Protein AF-A0A1B6AT93-F1 (afdb_monomer)

Nearest PDB structures (foldseek):
  3due-assembly1_A  TM=3.785E-01  e=9.660E-01  Phocaeicola vulgatus ATCC 8482
  1jfm-assembly5_E  TM=3.582E-01  e=3.626E+00  Mus musculus
  7eeb-assembly1_F  TM=2.440E-01  e=7.231E+00  Mus musculus

Solvent-accessible surface area (backbone atoms only — not comparable to full-atom values): 5778 Å² total; per-residue (Å²): 108,69,67,47,48,36,34,72,72,45,50,76,50,74,50,74,57,95,91,27,62,31,38,42,38,39,34,87,80,63,19,28,29,40,36,41,86,92,45,75,49,79,38,64,88,48,67,54,58,61,54,49,53,52,50,50,52,51,40,52,74,66,66,58,69,53,75,88,38,50,48,78,46,73,56,97,87,77,56,82,45,39,21,55,80,42,88,88,42,61,57,59,62,61,75,82,131

pLDDT: mean 86.33, std 9.76, range [52.44, 96.06]

Radius of gyration: 15.02 Å; Cα contacts (8 Å, |Δi|>4): 148; chains: 1; bounding box: 34×30×42 Å

Mean predicted aligned error: 6.07 Å

Secondary structure (DSSP, 8-state):
-HHHHHSTTEEEEEEEETTEEEEEEEETTS-EEEEETTEEEEESSS-HHHHHHHHHHHHHHTT---GGGEEEEE-TTS-EEEEESSTTSB-PPPPP-

Structure (mmCIF, N/CA/C/O backbone):
data_AF-A0A1B6AT93-F1
#
_entry.id   AF-A0A1B6AT93-F1
#
loop_
_atom_site.group_PDB
_atom_site.id
_atom_site.type_symbol
_atom_site.label_atom_id
_atom_site.label_alt_id
_atom_site.label_comp_id
_atom_site.label_asym_id
_atom_site.label_entity_id
_atom_site.label_seq_id
_atom_site.pdbx_PDB_ins_code
_atom_site.Cartn_x
_atom_site.Cartn_y
_atom_site.Cartn_z
_atom_site.occupancy
_atom_site.B_iso_or_equiv
_atom_site.auth_seq_id
_atom_site.auth_comp_id
_atom_site.auth_asym_id
_atom_site.auth_atom_id
_atom_site.pdbx_PDB_model_num
ATOM 1 N N . MET A 1 1 ? -8.458 1.362 1.385 1.00 73.94 1 MET A N 1
ATOM 2 C CA . MET A 1 1 ? -8.822 1.834 2.734 1.00 73.94 1 MET A CA 1
ATOM 3 C C . MET A 1 1 ? -8.004 1.121 3.813 1.00 73.94 1 MET A C 1
ATOM 5 O O . MET A 1 1 ? -7.211 1.794 4.451 1.00 73.94 1 MET A O 1
ATOM 9 N N . TYR A 1 2 ? -8.058 -0.213 3.947 1.00 83.94 2 TYR A N 1
ATOM 10 C CA . TYR A 1 2 ? -7.216 -0.943 4.919 1.00 83.94 2 TYR A CA 1
ATOM 11 C C . TYR A 1 2 ? -5.705 -0.692 4.755 1.00 83.94 2 TYR A C 1
ATOM 13 O O . TYR A 1 2 ? -5.047 -0.219 5.676 1.00 83.94 2 TYR A O 1
ATOM 21 N N . GLY A 1 3 ? -5.162 -0.914 3.550 1.00 83.94 3 GLY A N 1
ATOM 22 C CA . GLY A 1 3 ? -3.729 -0.718 3.291 1.00 83.94 3 GLY A CA 1
ATOM 23 C C . GLY A 1 3 ? -3.247 0.720 3.517 1.00 83.94 3 GLY A C 1
ATOM 24 O O . GLY A 1 3 ? -2.178 0.922 4.073 1.00 83.94 3 GLY A O 1
ATOM 25 N N . SER A 1 4 ? -4.059 1.721 3.166 1.00 82.75 4 SER A N 1
ATOM 26 C CA . SER A 1 4 ? -3.733 3.138 3.384 1.00 82.75 4 SER A CA 1
ATOM 27 C C . SER A 1 4 ? -3.767 3.545 4.861 1.00 82.75 4 SER A C 1
ATOM 29 O O . SER A 1 4 ? -3.005 4.419 5.256 1.00 82.75 4 SER A O 1
ATOM 31 N N . ALA A 1 5 ? -4.617 2.917 5.682 1.00 85.62 5 ALA A N 1
ATOM 32 C CA . ALA A 1 5 ? -4.628 3.151 7.127 1.00 85.62 5 ALA A CA 1
ATOM 33 C C . ALA A 1 5 ? -3.448 2.469 7.833 1.00 85.62 5 ALA A C 1
ATOM 35 O O . ALA A 1 5 ? -2.870 3.035 8.757 1.00 85.62 5 ALA A O 1
ATOM 36 N N . ARG A 1 6 ? -3.044 1.279 7.364 1.00 90.31 6 ARG A N 1
ATOM 37 C CA . ARG A 1 6 ? -1.845 0.588 7.860 1.00 90.31 6 ARG A CA 1
ATOM 38 C C . ARG A 1 6 ? -0.542 1.243 7.372 1.00 90.31 6 ARG A C 1
ATOM 40 O O . ARG A 1 6 ? 0.446 1.189 8.094 1.00 90.31 6 ARG A O 1
ATOM 47 N N . LEU A 1 7 ? -0.531 1.901 6.206 1.00 89.50 7 LEU A N 1
ATOM 48 C CA . LEU A 1 7 ? 0.632 2.608 5.639 1.00 89.50 7 LEU A CA 1
ATOM 49 C C . LEU A 1 7 ? 0.361 4.104 5.426 1.00 89.50 7 LEU A C 1
ATOM 51 O O . LEU A 1 7 ? 0.288 4.565 4.279 1.00 89.50 7 LEU A O 1
ATOM 55 N N . PRO A 1 8 ? 0.244 4.899 6.502 1.00 86.94 8 PRO A N 1
ATOM 56 C CA . PRO A 1 8 ? 0.105 6.339 6.354 1.00 86.94 8 PRO A CA 1
ATOM 57 C C . PRO A 1 8 ? 1.316 6.921 5.609 1.00 86.94 8 PRO A C 1
ATOM 59 O O . PRO A 1 8 ? 2.467 6.553 5.851 1.00 86.94 8 PRO A O 1
ATOM 62 N N . GLY A 1 9 ? 1.050 7.831 4.672 1.00 88.50 9 GLY A N 1
ATOM 63 C CA . GLY A 1 9 ? 2.088 8.476 3.863 1.00 88.50 9 GLY A CA 1
ATOM 64 C C . GLY A 1 9 ? 2.663 7.619 2.729 1.00 88.50 9 GLY A C 1
ATOM 65 O O . GLY A 1 9 ? 3.565 8.091 2.037 1.00 88.50 9 GLY A O 1
ATOM 66 N N . VAL A 1 10 ? 2.146 6.403 2.506 1.00 92.75 10 VAL A N 1
ATO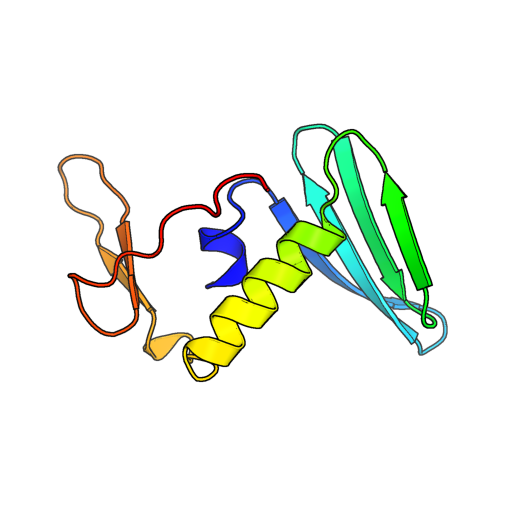M 67 C CA . VAL A 1 10 ? 2.428 5.607 1.303 1.00 92.75 10 VAL A CA 1
ATOM 68 C C . VAL A 1 10 ? 1.252 5.728 0.342 1.00 92.75 10 VAL A C 1
ATOM 70 O O . VAL A 1 10 ? 0.109 5.438 0.696 1.00 92.75 10 VAL A O 1
ATOM 73 N N . SER A 1 11 ? 1.526 6.138 -0.893 1.00 91.88 11 SER A N 1
ATOM 74 C CA . SER A 1 11 ? 0.541 6.073 -1.971 1.00 91.88 11 SER A CA 1
ATOM 75 C C . SER A 1 11 ? 0.808 4.861 -2.850 1.00 91.88 11 SER A C 1
ATOM 77 O O . SER A 1 11 ? 1.957 4.512 -3.125 1.00 91.88 11 SER A O 1
ATOM 79 N N . MET A 1 12 ? -0.279 4.214 -3.260 1.00 91.75 12 MET A N 1
ATOM 80 C CA . MET A 1 12 ? -0.260 3.055 -4.134 1.00 91.75 12 MET A CA 1
ATOM 81 C C . MET A 1 12 ? -1.081 3.367 -5.376 1.00 91.75 12 MET A C 1
ATOM 83 O O . MET A 1 12 ? -2.266 3.686 -5.272 1.00 91.75 12 MET A O 1
ATOM 87 N N . THR A 1 13 ? -0.469 3.245 -6.545 1.00 92.62 13 THR A N 1
ATOM 88 C CA . THR A 1 13 ? -1.157 3.323 -7.834 1.00 92.62 13 THR A CA 1
ATOM 89 C C . THR A 1 13 ? -0.930 2.029 -8.594 1.00 92.62 13 THR A C 1
ATOM 91 O O . THR A 1 13 ? 0.076 1.347 -8.414 1.00 92.62 13 THR A O 1
ATOM 94 N N . HIS A 1 14 ? -1.884 1.651 -9.436 1.00 91.19 14 HIS A N 1
ATOM 95 C CA . HIS A 1 14 ? -1.709 0.523 -10.338 1.00 91.19 14 HIS A CA 1
ATOM 96 C C . HIS A 1 14 ? -2.070 0.930 -11.758 1.00 91.19 14 HIS A C 1
ATOM 98 O O . HIS A 1 14 ? -2.835 1.865 -11.986 1.00 91.19 14 HIS A O 1
ATOM 104 N N . GLY A 1 15 ? -1.558 0.176 -12.714 1.00 91.94 15 GLY A N 1
ATOM 105 C CA . GLY A 1 15 ? -1.756 0.420 -14.132 1.00 91.94 15 GLY A CA 1
ATOM 106 C C . GLY A 1 15 ? -1.302 -0.778 -14.943 1.00 91.94 15 GLY A C 1
ATOM 107 O O . GLY A 1 15 ? -0.976 -1.828 -14.387 1.00 91.94 15 GLY A O 1
ATOM 108 N N . TYR A 1 16 ? -1.290 -0.606 -16.255 1.00 91.31 16 TYR A N 1
ATOM 109 C CA . TYR A 1 16 ? -0.837 -1.624 -17.189 1.00 91.31 16 TYR A CA 1
ATOM 110 C C . TYR A 1 16 ? 0.339 -1.084 -17.993 1.00 91.31 16 TYR A C 1
ATOM 112 O O . TYR A 1 16 ? 0.347 0.085 -18.380 1.00 91.31 16 TYR A O 1
ATOM 120 N N . ARG A 1 17 ? 1.331 -1.938 -18.226 1.00 86.38 17 ARG A N 1
ATOM 121 C CA . ARG A 1 17 ? 2.453 -1.691 -19.130 1.00 86.38 17 ARG A CA 1
ATOM 122 C C . ARG A 1 17 ? 2.752 -3.004 -19.839 1.00 86.38 17 ARG A C 1
ATOM 124 O O . ARG A 1 17 ? 2.900 -4.016 -19.165 1.00 86.38 17 ARG A O 1
ATOM 131 N N . ASP A 1 18 ? 2.795 -2.983 -21.169 1.00 88.75 18 ASP A N 1
ATOM 132 C CA . ASP A 1 18 ? 3.041 -4.173 -21.997 1.00 88.75 18 ASP A CA 1
ATOM 133 C C . ASP A 1 18 ? 2.122 -5.360 -21.617 1.00 88.75 18 ASP A C 1
ATOM 135 O O . ASP A 1 18 ? 2.583 -6.477 -21.399 1.00 88.75 18 ASP A O 1
ATOM 139 N N . ASP A 1 19 ? 0.821 -5.085 -21.434 1.00 87.56 19 ASP A N 1
ATOM 140 C CA . ASP A 1 19 ? -0.229 -6.004 -20.941 1.00 87.56 19 ASP A CA 1
ATOM 141 C C . ASP A 1 19 ? -0.006 -6.619 -19.544 1.00 87.56 19 ASP A C 1
ATOM 143 O O . ASP A 1 19 ? -0.883 -7.296 -18.999 1.00 87.56 19 ASP A O 1
ATOM 147 N N . ALA A 1 20 ? 1.115 -6.320 -18.892 1.00 88.06 20 ALA A N 1
ATOM 148 C CA . ALA A 1 20 ? 1.361 -6.687 -17.511 1.00 88.06 20 ALA A CA 1
ATOM 149 C C . ALA A 1 20 ? 0.737 -5.659 -16.563 1.00 88.06 20 ALA A C 1
ATOM 151 O O . ALA A 1 20 ? 0.815 -4.445 -16.766 1.00 88.06 20 ALA A O 1
ATOM 152 N N . ARG A 1 21 ? 0.137 -6.142 -15.472 1.00 90.50 21 ARG A N 1
ATOM 153 C CA . ARG A 1 21 ? -0.286 -5.277 -14.369 1.00 90.50 21 ARG A CA 1
ATOM 154 C C . ARG A 1 21 ? 0.944 -4.824 -13.593 1.00 90.50 21 ARG A C 1
ATOM 156 O O . ARG A 1 21 ? 1.727 -5.657 -13.140 1.00 90.50 21 ARG A O 1
ATOM 163 N N . HIS A 1 22 ? 1.050 -3.519 -13.387 1.00 92.44 22 HIS A N 1
ATOM 164 C CA . HIS A 1 22 ? 2.067 -2.907 -12.552 1.00 92.44 22 HIS A CA 1
ATOM 165 C C . HIS A 1 22 ? 1.452 -2.219 -11.338 1.00 92.44 22 HIS A C 1
ATOM 167 O O . HIS A 1 22 ? 0.361 -1.649 -11.423 1.00 92.44 22 HIS A O 1
ATOM 173 N N . THR A 1 23 ? 2.158 -2.271 -10.211 1.00 92.62 23 THR A N 1
ATOM 174 C CA . THR A 1 23 ? 1.821 -1.516 -8.998 1.00 92.62 23 THR A CA 1
ATOM 175 C C . THR A 1 23 ? 3.013 -0.665 -8.599 1.00 92.62 23 THR A C 1
ATOM 177 O O . THR A 1 23 ? 4.129 -1.170 -8.550 1.00 92.62 23 THR A O 1
ATOM 180 N N . TRP A 1 24 ? 2.777 0.605 -8.295 1.00 94.19 2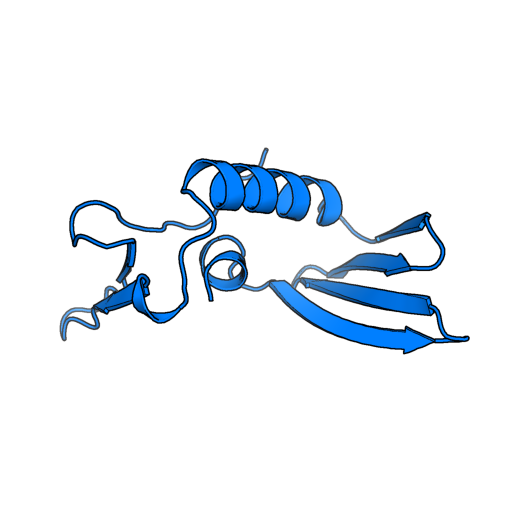4 TRP A N 1
ATOM 181 C CA . TRP A 1 24 ? 3.769 1.535 -7.775 1.00 94.19 24 TRP A CA 1
ATOM 182 C C . TRP A 1 24 ? 3.395 1.918 -6.351 1.00 94.19 24 TRP A C 1
ATOM 184 O O . TRP A 1 24 ? 2.274 2.349 -6.088 1.00 94.19 24 TRP A O 1
ATOM 194 N N . LEU A 1 25 ? 4.352 1.767 -5.448 1.00 95.06 25 LEU A N 1
ATOM 195 C CA . LEU A 1 25 ? 4.318 2.216 -4.066 1.00 95.06 25 LEU A CA 1
ATOM 196 C C . LEU A 1 25 ? 5.318 3.356 -3.937 1.00 95.06 25 LEU A C 1
ATOM 198 O O . LEU A 1 25 ? 6.449 3.227 -4.399 1.00 95.06 25 LEU A O 1
ATOM 202 N N . GLN A 1 26 ? 4.919 4.454 -3.308 1.00 95.31 26 GLN A N 1
ATOM 203 C CA . GLN A 1 26 ? 5.808 5.586 -3.049 1.00 95.31 26 GLN A CA 1
ATOM 204 C C . GLN A 1 26 ? 5.499 6.211 -1.689 1.00 95.31 26 GLN A C 1
ATOM 206 O O . GLN A 1 26 ? 4.337 6.405 -1.326 1.00 95.31 26 GLN A O 1
ATOM 211 N N . SER A 1 27 ? 6.555 6.527 -0.951 1.00 93.69 27 SER A N 1
ATOM 212 C CA . SER A 1 27 ? 6.531 7.138 0.376 1.00 93.69 27 SER A CA 1
ATOM 213 C C . SER A 1 27 ? 7.201 8.512 0.332 1.00 93.69 27 SER A C 1
ATOM 215 O O . SER A 1 27 ? 8.122 8.737 -0.452 1.00 93.69 27 SER A O 1
ATOM 217 N N . ALA A 1 28 ? 6.795 9.424 1.218 1.00 88.56 28 ALA A N 1
ATOM 218 C CA . ALA A 1 28 ? 7.353 10.780 1.302 1.00 88.56 28 ALA A CA 1
ATOM 219 C C . ALA A 1 28 ? 8.873 10.824 1.587 1.00 88.56 28 ALA A C 1
ATOM 221 O O . ALA A 1 28 ? 9.529 11.819 1.299 1.00 88.56 28 ALA A O 1
ATOM 222 N N . ASN A 1 29 ? 9.449 9.746 2.127 1.00 86.94 29 ASN A N 1
ATOM 223 C CA . ASN A 1 29 ? 10.884 9.616 2.409 1.00 86.94 29 ASN A CA 1
ATOM 224 C C . ASN A 1 29 ? 11.699 9.050 1.225 1.00 86.94 29 ASN A C 1
ATOM 226 O O . ASN A 1 29 ? 12.726 8.405 1.440 1.00 86.94 29 ASN A O 1
ATOM 230 N N . SER A 1 30 ? 11.205 9.219 -0.003 1.00 90.19 30 SER A N 1
ATOM 231 C CA . SER A 1 30 ? 11.833 8.714 -1.233 1.00 90.19 30 SER A CA 1
ATOM 232 C C . SER A 1 30 ? 11.997 7.190 -1.290 1.00 90.19 30 SER A C 1
ATOM 234 O O . SER A 1 30 ? 12.800 6.693 -2.077 1.00 90.19 30 SER A O 1
ATOM 236 N N . SER A 1 31 ? 11.245 6.439 -0.474 1.00 95.06 31 SER A N 1
ATOM 237 C CA . SER A 1 31 ? 11.143 4.985 -0.648 1.00 95.06 31 SER A CA 1
ATOM 238 C C . SER A 1 31 ? 10.093 4.675 -1.704 1.00 95.06 31 SER A C 1
ATOM 240 O O . SER A 1 31 ? 9.029 5.300 -1.711 1.00 95.06 31 SER A O 1
ATOM 242 N N . ALA A 1 32 ? 10.370 3.710 -2.571 1.00 94.62 32 ALA A N 1
ATOM 243 C CA . ALA A 1 32 ? 9.437 3.273 -3.594 1.00 94.62 32 ALA A CA 1
ATOM 244 C C . ALA A 1 32 ? 9.598 1.782 -3.886 1.00 94.62 32 ALA A C 1
ATOM 246 O O . ALA A 1 32 ? 10.689 1.238 -3.767 1.00 94.62 32 ALA A O 1
ATOM 247 N N . ALA A 1 33 ? 8.520 1.139 -4.318 1.00 96.06 33 ALA A N 1
ATOM 248 C CA . ALA A 1 33 ? 8.564 -0.217 -4.844 1.00 96.06 33 ALA A CA 1
ATOM 249 C C . ALA A 1 33 ? 7.673 -0.309 -6.081 1.00 96.06 33 ALA A C 1
ATOM 251 O O . ALA A 1 33 ? 6.563 0.222 -6.104 1.00 96.06 33 ALA A O 1
ATOM 252 N N . VAL A 1 34 ? 8.165 -0.966 -7.123 1.00 94.62 34 VAL A N 1
ATOM 253 C CA . VAL A 1 34 ? 7.432 -1.196 -8.366 1.00 94.62 34 VAL A CA 1
ATOM 254 C C . VAL A 1 34 ? 7.336 -2.688 -8.589 1.00 94.62 34 VAL A C 1
ATOM 256 O O . VAL A 1 34 ? 8.350 -3.380 -8.591 1.00 94.62 34 VAL A O 1
ATOM 259 N N . THR A 1 35 ? 6.123 -3.182 -8.797 1.00 92.94 35 THR A N 1
ATOM 260 C CA . THR A 1 35 ? 5.874 -4.584 -9.126 1.00 92.94 35 THR A CA 1
ATOM 261 C C . THR A 1 35 ? 5.323 -4.689 -10.534 1.00 92.94 35 THR A C 1
ATOM 263 O O . THR A 1 35 ? 4.564 -3.820 -10.961 1.00 92.94 35 THR A O 1
ATOM 266 N N . GLY A 1 36 ? 5.714 -5.728 -11.266 1.00 88.31 36 GLY A N 1
ATOM 267 C CA . GLY A 1 36 ? 5.169 -6.051 -12.585 1.00 88.31 36 GLY A CA 1
ATOM 268 C C . GLY A 1 36 ? 6.055 -7.034 -13.340 1.00 88.31 36 GLY A C 1
ATOM 269 O O . GLY A 1 36 ? 7.232 -7.179 -13.031 1.00 88.31 36 GLY A O 1
ATOM 270 N N . GLY A 1 37 ? 5.476 -7.780 -14.284 1.00 81.50 37 GLY A N 1
ATOM 271 C CA . GLY A 1 37 ? 6.222 -8.795 -15.044 1.00 81.50 37 GLY A CA 1
ATOM 272 C C . GLY A 1 37 ? 6.845 -9.912 -14.188 1.00 81.50 37 GLY A C 1
ATOM 273 O O . GLY A 1 37 ? 7.805 -10.542 -14.616 1.00 81.50 37 GLY A O 1
ATOM 274 N N . GLY A 1 38 ? 6.330 -10.145 -12.974 1.00 85.56 38 GLY A N 1
ATOM 275 C CA . GLY A 1 38 ? 6.851 -11.151 -12.040 1.00 85.56 38 GLY A CA 1
ATOM 276 C C . GLY A 1 38 ? 8.047 -10.700 -11.195 1.00 85.56 38 GLY A C 1
ATOM 277 O O . GLY A 1 38 ? 8.588 -11.511 -10.448 1.00 85.56 38 GLY A O 1
ATOM 278 N N . THR A 1 39 ? 8.448 -9.430 -11.272 1.00 90.31 39 THR A N 1
ATOM 279 C CA . THR A 1 39 ? 9.549 -8.877 -10.476 1.00 90.31 39 THR A CA 1
ATOM 280 C C . THR A 1 39 ? 9.084 -7.735 -9.577 1.00 90.31 39 THR A C 1
ATOM 282 O O . THR A 1 39 ? 8.019 -7.139 -9.774 1.00 90.31 39 THR A O 1
ATOM 285 N N . VAL A 1 40 ? 9.901 -7.453 -8.561 1.00 94.25 40 VAL A N 1
ATOM 286 C CA . VAL A 1 40 ? 9.774 -6.292 -7.681 1.00 94.25 40 VAL A CA 1
ATOM 287 C C . VAL A 1 40 ? 11.086 -5.524 -7.738 1.00 94.25 40 VAL A C 1
ATOM 289 O O . VAL A 1 40 ? 12.161 -6.114 -7.663 1.00 94.25 40 VAL A O 1
ATOM 292 N N . THR A 1 41 ? 11.007 -4.212 -7.919 1.00 94.88 41 THR A N 1
ATOM 293 C CA . THR A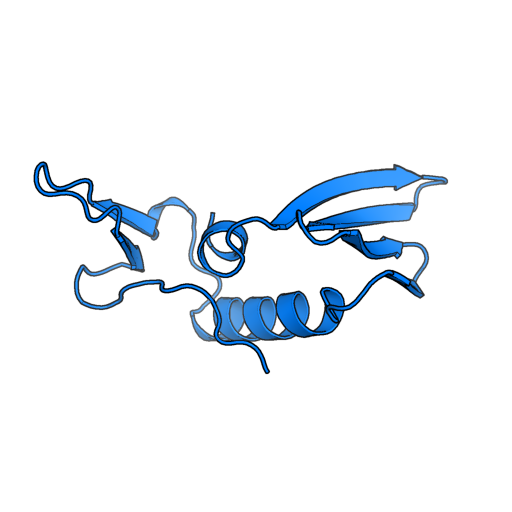 1 41 ? 12.156 -3.306 -7.857 1.00 94.88 41 THR A CA 1
ATOM 294 C C . THR A 1 41 ? 11.915 -2.284 -6.765 1.00 94.88 41 THR A C 1
ATOM 296 O O . THR A 1 41 ? 10.874 -1.630 -6.764 1.00 94.88 41 THR A O 1
ATOM 299 N N . GLU A 1 42 ? 12.874 -2.143 -5.856 1.00 96.06 42 GLU A N 1
ATOM 300 C CA . GLU A 1 42 ? 12.765 -1.278 -4.683 1.00 96.06 42 GLU A CA 1
ATOM 301 C C . GLU A 1 42 ? 13.810 -0.167 -4.692 1.00 96.06 42 GLU A C 1
ATOM 303 O O . GLU A 1 42 ? 14.905 -0.302 -5.243 1.00 96.06 42 GLU A O 1
ATOM 308 N N . TYR A 1 43 ? 13.448 0.946 -4.064 1.00 93.75 43 TYR A N 1
ATOM 309 C CA . TYR A 1 43 ? 14.246 2.155 -3.968 1.00 93.75 43 TYR A CA 1
ATOM 310 C C . TYR A 1 43 ? 14.114 2.760 -2.574 1.00 93.75 43 TYR A C 1
ATOM 312 O O . TYR A 1 43 ? 13.034 2.756 -1.983 1.00 93.75 43 TYR A O 1
ATOM 320 N N . GLY A 1 44 ? 15.194 3.382 -2.104 1.00 94.19 44 GLY A N 1
ATOM 321 C CA . GLY A 1 44 ? 15.197 4.165 -0.873 1.00 94.19 44 GLY A CA 1
ATOM 322 C C . GLY A 1 44 ? 15.299 3.329 0.412 1.00 94.19 44 GLY A C 1
ATOM 323 O O . GLY A 1 44 ? 15.651 2.155 0.371 1.00 94.19 44 GLY A O 1
ATOM 324 N N . PRO A 1 45 ? 15.079 3.963 1.577 1.00 91.38 45 PRO A N 1
ATOM 325 C CA . PRO A 1 45 ? 15.422 3.384 2.879 1.00 91.38 45 PRO A CA 1
ATOM 326 C C . PRO A 1 45 ? 14.380 2.431 3.493 1.00 91.38 45 PRO A C 1
ATOM 328 O O . PRO A 1 45 ? 14.661 1.856 4.546 1.00 91.38 45 PRO A O 1
ATOM 331 N N . ARG A 1 46 ? 13.172 2.303 2.926 1.00 92.00 46 ARG A N 1
ATOM 332 C CA . ARG A 1 46 ? 12.142 1.354 3.396 1.00 92.00 46 ARG A CA 1
ATOM 333 C C . ARG A 1 46 ? 11.975 0.208 2.410 1.00 92.00 46 ARG A C 1
ATOM 335 O O . ARG A 1 46 ? 11.915 0.446 1.209 1.00 92.00 46 ARG A O 1
ATOM 342 N N . ASP A 1 47 ? 11.787 -0.985 2.959 1.00 93.38 47 ASP A N 1
ATOM 343 C CA . ASP A 1 47 ? 11.321 -2.173 2.244 1.00 93.38 47 ASP A CA 1
ATOM 344 C C . ASP A 1 47 ? 9.787 -2.117 2.156 1.00 93.38 47 ASP A C 1
ATOM 346 O O . ASP A 1 47 ? 9.053 -2.643 2.997 1.00 93.38 47 ASP A O 1
ATOM 350 N N . LEU A 1 48 ? 9.288 -1.345 1.186 1.00 93.50 48 LEU A N 1
ATOM 351 C CA . LEU A 1 48 ? 7.846 -1.140 1.028 1.00 93.50 48 LEU A CA 1
ATOM 352 C C . LEU A 1 48 ? 7.146 -2.414 0.555 1.00 93.50 48 LEU A C 1
ATOM 354 O O . LEU A 1 48 ? 5.946 -2.570 0.796 1.00 93.50 48 LEU A O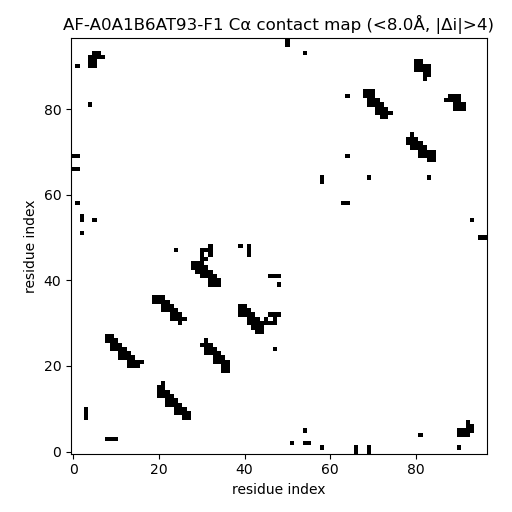 1
ATOM 358 N N . TRP A 1 49 ? 7.863 -3.316 -0.118 1.00 92.94 49 TRP A N 1
ATOM 359 C CA . TRP A 1 49 ? 7.284 -4.580 -0.540 1.00 92.94 49 TRP A CA 1
ATOM 360 C C . TRP A 1 49 ? 7.001 -5.496 0.650 1.00 92.94 49 TRP A C 1
ATOM 362 O O . TRP A 1 49 ? 5.872 -5.977 0.780 1.00 92.94 49 TRP A O 1
ATOM 372 N N . ALA A 1 50 ? 7.967 -5.690 1.550 1.00 93.44 50 ALA A N 1
ATOM 373 C CA . ALA A 1 50 ? 7.778 -6.497 2.751 1.00 93.44 50 ALA A CA 1
ATOM 374 C C . ALA A 1 50 ? 6.667 -5.932 3.642 1.00 93.44 50 ALA A C 1
ATOM 376 O O . ALA A 1 50 ? 5.818 -6.688 4.119 1.00 93.44 50 ALA A O 1
ATOM 377 N N . GLU A 1 51 ? 6.611 -4.608 3.812 1.00 94.31 51 GLU A N 1
ATOM 378 C CA . GLU A 1 51 ? 5.542 -3.948 4.565 1.00 94.31 51 GLU A CA 1
ATOM 379 C C . GLU A 1 51 ? 4.151 -4.231 3.957 1.00 94.31 51 GLU A C 1
ATOM 381 O O . GLU A 1 51 ? 3.213 -4.595 4.673 1.00 94.31 51 GLU A O 1
ATOM 386 N N . VAL A 1 52 ? 4.006 -4.132 2.628 1.00 92.50 52 VAL A N 1
ATOM 387 C CA . VAL A 1 52 ? 2.738 -4.433 1.940 1.00 92.50 52 VAL A CA 1
ATOM 388 C C . VAL A 1 52 ? 2.376 -5.914 2.027 1.00 92.50 52 VAL A C 1
ATOM 390 O O . VAL A 1 52 ? 1.204 -6.234 2.234 1.00 92.50 52 VAL A O 1
ATOM 393 N N . VAL A 1 53 ? 3.342 -6.826 1.908 1.00 93.00 53 VAL A N 1
ATOM 394 C CA . VAL A 1 53 ? 3.105 -8.271 2.061 1.00 93.00 53 VAL A CA 1
ATOM 395 C C . VAL A 1 53 ? 2.647 -8.605 3.482 1.00 93.00 53 VAL A C 1
ATOM 397 O O . VAL A 1 53 ? 1.695 -9.376 3.647 1.00 93.00 53 VAL A O 1
ATOM 400 N N . ALA A 1 54 ? 3.260 -8.003 4.504 1.00 94.00 54 ALA A N 1
ATOM 401 C CA . ALA A 1 54 ? 2.858 -8.186 5.896 1.00 94.00 54 ALA A CA 1
ATOM 402 C C . ALA A 1 54 ? 1.410 -7.721 6.123 1.00 94.00 54 ALA A C 1
ATOM 404 O O . ALA A 1 54 ? 0.589 -8.465 6.660 1.00 94.00 54 ALA A O 1
ATOM 405 N N . ILE A 1 55 ? 1.058 -6.539 5.614 1.00 92.69 55 ILE A N 1
ATOM 406 C CA . ILE A 1 55 ? -0.299 -5.987 5.722 1.00 92.69 55 ILE A CA 1
ATOM 407 C C . ILE A 1 55 ? -1.312 -6.795 4.916 1.00 92.69 55 ILE A C 1
ATOM 409 O O . ILE A 1 55 ? -2.444 -6.982 5.357 1.00 92.69 55 ILE A O 1
ATOM 413 N N . TYR A 1 56 ? -0.939 -7.295 3.738 1.00 91.19 56 TYR A N 1
ATOM 414 C CA . TYR A 1 56 ? -1.811 -8.173 2.964 1.00 91.19 56 TYR A CA 1
ATOM 415 C C . TYR A 1 56 ? -2.063 -9.495 3.699 1.00 91.19 56 TYR A C 1
ATOM 417 O O . TYR A 1 56 ? -3.186 -9.996 3.700 1.00 91.19 56 TYR A O 1
ATOM 425 N N . THR A 1 57 ? -1.046 -10.032 4.373 1.00 93.62 57 THR A N 1
ATOM 426 C CA . THR A 1 57 ? -1.177 -11.230 5.212 1.00 93.62 57 THR A CA 1
ATOM 427 C C . THR A 1 57 ? -2.140 -10.983 6.377 1.00 93.62 57 THR A C 1
ATOM 429 O O . THR A 1 57 ? -3.049 -11.783 6.592 1.00 93.62 57 THR A O 1
ATOM 432 N N . GLU A 1 58 ? -2.015 -9.844 7.063 1.00 92.69 58 GLU A N 1
ATOM 433 C CA . GLU A 1 58 ? -2.936 -9.399 8.122 1.00 92.69 58 GLU A CA 1
ATOM 434 C C . GLU A 1 58 ? -4.374 -9.238 7.591 1.00 92.69 58 GLU A C 1
ATOM 436 O O . GLU A 1 58 ? -5.323 -9.799 8.139 1.00 92.69 58 GLU A O 1
ATOM 441 N N . TYR A 1 59 ? -4.541 -8.563 6.451 1.00 90.62 59 TYR A N 1
ATOM 442 C CA . TYR A 1 59 ? -5.828 -8.386 5.775 1.00 90.62 59 TYR A CA 1
ATOM 443 C C . TYR A 1 59 ? -6.507 -9.724 5.445 1.00 90.62 59 TYR A C 1
ATOM 445 O O . TYR A 1 59 ? -7.715 -9.889 5.642 1.00 90.62 59 TYR A O 1
ATOM 453 N N . VAL A 1 60 ? -5.736 -10.699 4.952 1.00 93.94 60 VAL A N 1
ATOM 454 C CA . VAL A 1 60 ? -6.234 -12.051 4.676 1.00 93.94 60 VAL A CA 1
ATOM 455 C C . VAL A 1 60 ? -6.614 -12.766 5.972 1.00 93.94 60 VAL A C 1
ATOM 457 O O . VAL A 1 60 ? -7.675 -13.389 6.005 1.00 93.94 60 VAL A O 1
ATOM 460 N N . ALA A 1 61 ? -5.819 -12.637 7.037 1.00 92.06 61 ALA A N 1
ATOM 461 C CA . ALA A 1 61 ? -6.121 -13.215 8.347 1.00 92.06 61 ALA A CA 1
ATOM 462 C C . ALA A 1 61 ? -7.417 -12.647 8.957 1.00 92.06 61 ALA A C 1
ATOM 464 O O . ALA A 1 61 ? -8.171 -13.376 9.597 1.00 92.06 61 ALA A O 1
ATOM 465 N N . HIS A 1 62 ? -7.742 -11.382 8.678 1.00 90.56 62 HIS A N 1
ATOM 466 C CA . HIS A 1 62 ? -9.019 -10.765 9.052 1.00 90.56 62 HIS A CA 1
ATOM 467 C C . HIS A 1 62 ? -10.211 -11.167 8.165 1.00 90.56 62 HIS A C 1
ATOM 469 O O . HIS A 1 62 ? -11.328 -10.674 8.363 1.00 90.56 62 HIS A O 1
ATOM 475 N N . GLY A 1 63 ? -10.010 -12.066 7.198 1.00 92.94 63 GLY A N 1
ATOM 476 C CA . GLY A 1 63 ? -11.060 -12.559 6.310 1.00 92.94 63 GLY A CA 1
ATOM 477 C C . GLY A 1 63 ? -11.345 -11.646 5.120 1.00 92.94 63 GLY A C 1
ATOM 478 O O . GLY A 1 63 ? -12.444 -11.696 4.581 1.00 92.94 63 GLY A O 1
ATOM 479 N N . ARG A 1 64 ? -10.370 -10.828 4.700 1.00 91.19 64 ARG A N 1
ATOM 480 C CA . ARG A 1 64 ? -10.491 -9.887 3.571 1.00 91.19 64 ARG A CA 1
ATOM 481 C C . ARG A 1 64 ? -11.675 -8.916 3.737 1.00 91.19 64 ARG A C 1
ATOM 483 O O . ARG A 1 64 ? -12.570 -8.912 2.890 1.00 91.19 64 ARG A O 1
ATOM 490 N N . PRO A 1 65 ? -11.705 -8.131 4.829 1.00 89.50 65 PRO A N 1
ATOM 491 C CA . PRO A 1 65 ? -12.833 -7.260 5.137 1.00 89.50 65 PRO A CA 1
ATOM 492 C C . PRO A 1 65 ? -13.154 -6.283 4.006 1.00 89.50 65 PRO A C 1
ATOM 494 O O . PRO A 1 65 ? -12.259 -5.691 3.393 1.00 89.50 65 PRO A O 1
ATOM 497 N N . ALA A 1 66 ? -14.445 -6.101 3.746 1.00 88.38 66 ALA A N 1
ATOM 498 C CA . ALA A 1 66 ? -14.921 -5.153 2.754 1.00 88.38 66 ALA A CA 1
ATOM 499 C C . ALA A 1 66 ? -14.729 -3.714 3.250 1.00 88.38 66 ALA A C 1
ATOM 501 O O . ALA A 1 66 ? -14.556 -3.457 4.438 1.00 88.38 66 ALA A O 1
ATOM 502 N N . VAL A 1 67 ? -14.810 -2.741 2.339 1.00 83.44 67 VAL A N 1
ATOM 503 C CA . VAL A 1 67 ? -14.767 -1.316 2.716 1.00 83.44 67 VAL A CA 1
ATOM 504 C C . VAL A 1 67 ? -15.902 -0.960 3.684 1.00 83.44 67 VAL A C 1
ATOM 506 O O . VAL A 1 67 ? -15.701 -0.137 4.562 1.00 83.44 67 VAL A O 1
ATOM 509 N N . THR A 1 68 ? -17.059 -1.616 3.572 1.00 85.62 68 THR A N 1
ATOM 510 C CA . THR A 1 68 ? -18.204 -1.436 4.480 1.00 85.62 68 THR A CA 1
ATOM 511 C C . THR A 1 68 ? -17.9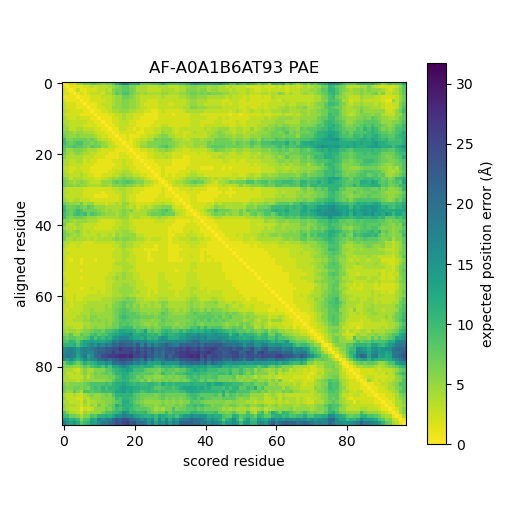63 -1.965 5.891 1.00 85.62 68 THR A C 1
ATOM 513 O O . THR A 1 68 ? -18.716 -1.617 6.788 1.00 85.62 68 THR A O 1
ATOM 516 N N . ASP A 1 69 ? -16.935 -2.793 6.094 1.00 85.94 69 ASP A N 1
ATOM 517 C CA . ASP A 1 69 ? -16.536 -3.265 7.424 1.00 85.94 69 ASP A CA 1
ATOM 518 C C . ASP A 1 69 ? -15.606 -2.262 8.130 1.00 85.94 69 ASP A C 1
ATOM 520 O O . ASP A 1 69 ? -15.199 -2.498 9.268 1.00 85.94 69 ASP A O 1
ATOM 524 N N . MET A 1 70 ? -15.208 -1.183 7.446 1.00 84.62 70 MET A N 1
ATOM 525 C CA . MET A 1 70 ? -14.318 -0.147 7.961 1.00 84.62 70 MET A CA 1
ATOM 526 C C . MET A 1 70 ? -15.137 1.106 8.232 1.00 84.62 70 MET A C 1
ATOM 528 O O . MET A 1 70 ? -15.685 1.705 7.307 1.00 84.62 70 MET A O 1
ATOM 532 N N . GLU A 1 71 ? -15.181 1.531 9.487 1.00 83.12 71 GLU A N 1
ATOM 533 C CA . GLU A 1 71 ? -15.832 2.786 9.850 1.00 83.12 71 GLU A CA 1
ATOM 534 C C . GLU A 1 71 ? -14.793 3.769 10.386 1.00 83.12 71 GLU A C 1
ATOM 536 O O . GLU A 1 71 ? -13.768 3.386 10.959 1.00 83.12 71 GLU A O 1
ATOM 541 N N . LEU A 1 72 ? -15.056 5.050 10.147 1.00 79.44 72 LEU A N 1
ATOM 542 C CA . LEU A 1 72 ? -14.220 6.156 10.581 1.00 79.44 72 LEU A CA 1
ATOM 543 C C . LEU A 1 72 ? -14.947 6.899 11.694 1.00 79.44 72 LEU A C 1
ATOM 545 O O . LEU A 1 72 ? -16.031 7.436 11.466 1.00 79.44 72 LEU A O 1
ATOM 549 N N . ASN A 1 73 ? -14.315 7.000 12.857 1.00 72.38 73 ASN A N 1
ATOM 550 C CA . ASN A 1 73 ? -14.718 7.959 13.867 1.00 72.38 73 ASN A CA 1
ATOM 551 C C . ASN A 1 73 ? -13.900 9.229 13.714 1.00 72.38 73 ASN A C 1
ATOM 553 O O . ASN A 1 73 ? -12.669 9.203 13.733 1.00 72.38 73 ASN A O 1
ATOM 557 N N . ALA A 1 74 ? -14.599 10.341 13.561 1.00 63.56 74 ALA A N 1
ATOM 558 C CA . ALA A 1 74 ? -14.030 11.662 13.712 1.00 63.56 74 ALA A CA 1
ATOM 559 C C . ALA A 1 74 ? -14.699 12.264 14.945 1.00 63.56 74 ALA A C 1
ATOM 561 O O . ALA A 1 74 ? -15.775 12.853 14.838 1.00 63.56 74 ALA A O 1
ATOM 562 N N . ASP A 1 75 ? -14.105 12.062 16.122 1.00 65.31 75 ASP A N 1
ATOM 563 C CA . ASP A 1 75 ? -14.521 12.850 17.273 1.00 65.31 75 ASP A CA 1
ATOM 564 C C . ASP A 1 75 ? -14.088 14.313 17.081 1.00 65.31 75 ASP A C 1
ATOM 566 O O . ASP A 1 75 ? -13.135 14.635 16.365 1.00 65.31 75 ASP A O 1
ATOM 570 N N . HIS A 1 76 ? -14.834 15.223 17.701 1.00 57.09 76 HIS A N 1
ATOM 571 C CA . HIS A 1 76 ? -14.548 16.656 17.666 1.00 57.09 76 HIS A CA 1
ATOM 572 C C . HIS A 1 76 ? -13.258 17.029 18.431 1.00 57.09 76 HIS A C 1
ATOM 574 O O . HIS A 1 76 ? -12.849 18.188 18.377 1.00 57.09 76 HIS A O 1
ATOM 580 N N . GLU A 1 77 ? -12.627 16.076 19.133 1.00 63.66 77 GLU A N 1
ATOM 581 C CA . GLU A 1 77 ? -11.509 16.297 20.060 1.00 63.66 77 GLU A CA 1
ATOM 582 C C . GLU A 1 77 ? -10.140 15.819 19.539 1.00 63.66 77 GLU A C 1
ATOM 584 O O . GLU A 1 77 ? -9.135 16.008 20.223 1.00 63.66 77 GLU A O 1
ATOM 589 N N . SER A 1 78 ? -10.049 15.413 18.265 1.00 53.91 78 SER A N 1
ATOM 590 C CA . SER A 1 78 ? -8.811 15.286 17.459 1.00 53.91 78 SER A CA 1
ATOM 591 C C . SER A 1 78 ? -8.204 13.885 17.316 1.00 53.91 78 SER A C 1
ATOM 593 O O . 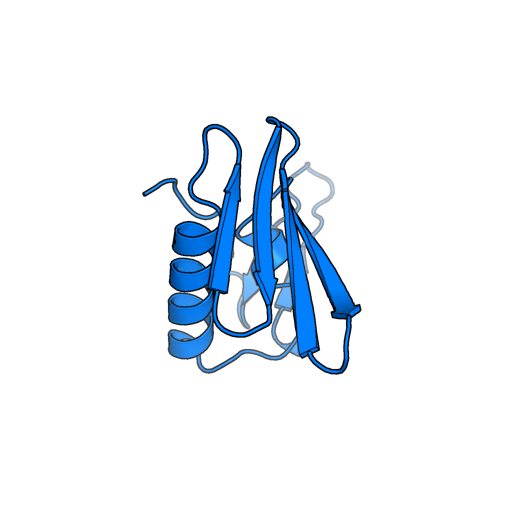SER A 1 78 ? -6.988 13.766 17.142 1.00 53.91 78 SER A O 1
ATOM 595 N N . GLN A 1 79 ? -8.996 12.811 17.297 1.00 60.97 79 GLN A N 1
ATOM 596 C CA . GLN A 1 79 ? -8.472 11.494 16.905 1.00 60.97 79 GLN A CA 1
ATOM 597 C C . GLN A 1 79 ? -9.322 10.874 15.787 1.00 60.97 79 GLN A C 1
ATOM 599 O O . GLN A 1 79 ? -10.355 10.257 16.029 1.00 60.97 79 GLN A O 1
ATOM 604 N N . HIS A 1 80 ? -8.862 11.005 14.537 1.00 71.38 80 HIS A N 1
ATOM 605 C CA . HIS A 1 80 ? -9.400 10.225 13.420 1.00 71.38 80 HIS A CA 1
ATOM 606 C C . HIS A 1 80 ? -8.989 8.758 13.595 1.00 71.38 80 HIS A C 1
ATOM 608 O O . HIS A 1 80 ? -7.870 8.381 13.242 1.00 71.38 80 HIS A O 1
ATOM 614 N N . GLN A 1 81 ? -9.874 7.937 14.158 1.00 77.19 81 GLN A N 1
ATOM 615 C CA . GLN A 1 81 ? -9.636 6.507 14.355 1.00 77.19 81 GLN A CA 1
ATOM 616 C C . GLN A 1 81 ? -10.492 5.700 13.388 1.00 77.19 81 GLN A C 1
ATOM 618 O O . GLN A 1 81 ? -11.689 5.938 13.244 1.00 77.19 81 GLN A O 1
ATOM 623 N N . MET A 1 82 ? -9.861 4.741 12.714 1.00 84.56 82 MET A N 1
ATOM 624 C CA . MET A 1 82 ? -10.550 3.773 11.870 1.00 84.56 82 MET A CA 1
ATOM 625 C C . MET A 1 82 ? -10.616 2.445 12.610 1.00 84.56 82 MET A C 1
ATOM 627 O O . MET A 1 82 ? -9.619 2.029 13.199 1.00 84.56 82 MET A O 1
ATOM 631 N N . TRP A 1 83 ? -11.750 1.759 12.556 1.00 87.38 83 TRP A N 1
ATOM 632 C CA . TRP A 1 83 ? -11.901 0.442 13.168 1.00 87.38 83 TRP A CA 1
ATOM 633 C C . TRP A 1 83 ? -12.496 -0.578 12.208 1.00 87.38 83 TRP A C 1
ATOM 635 O O . TRP A 1 83 ? -13.148 -0.231 11.221 1.00 87.38 83 TRP A O 1
ATOM 645 N N . LEU A 1 84 ? -12.241 -1.852 12.498 1.00 87.50 84 LEU A N 1
ATOM 646 C CA . LEU A 1 84 ? -12.731 -2.983 11.724 1.00 87.50 84 LEU A CA 1
ATOM 647 C C . LEU A 1 84 ? -13.903 -3.659 12.443 1.00 87.50 84 LEU A C 1
ATOM 649 O O . LEU A 1 84 ? -13.697 -4.378 13.421 1.00 87.50 84 LEU A O 1
ATOM 653 N N . ARG A 1 85 ? -15.115 -3.511 11.899 1.00 87.00 85 ARG A N 1
ATOM 654 C CA . ARG A 1 85 ? -16.398 -4.085 12.366 1.00 87.00 85 ARG A CA 1
ATOM 655 C C . ARG A 1 85 ? -16.895 -3.612 13.735 1.00 87.00 85 ARG A C 1
ATOM 657 O O . ARG A 1 85 ? -18.102 -3.599 13.941 1.00 87.00 85 ARG A O 1
ATOM 664 N N . ALA A 1 86 ? -16.007 -3.270 14.665 1.00 85.12 86 ALA A N 1
ATOM 665 C CA . ALA A 1 86 ? -16.356 -2.859 16.019 1.00 85.12 86 ALA A CA 1
ATOM 666 C C . ALA A 1 86 ? -15.383 -1.786 16.545 1.00 85.12 86 ALA A C 1
ATOM 668 O O . ALA A 1 86 ? -14.200 -1.853 16.204 1.00 85.12 86 ALA A O 1
ATOM 669 N N . PRO A 1 87 ? -15.838 -0.830 17.383 1.00 81.69 8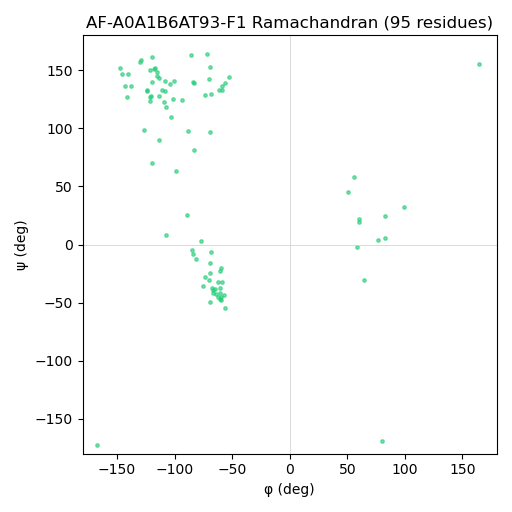7 PRO A N 1
ATOM 670 C CA . PRO A 1 87 ? -15.018 0.296 17.849 1.00 81.69 87 PRO A CA 1
ATOM 671 C C . PRO A 1 87 ? -13.761 -0.067 18.646 1.00 81.69 87 PRO A C 1
ATOM 673 O O . PRO A 1 87 ? -12.829 0.728 18.722 1.00 81.69 87 PRO A O 1
ATOM 676 N N . ASP A 1 88 ? -13.722 -1.252 19.249 1.00 82.81 88 ASP A N 1
ATOM 677 C CA . ASP A 1 88 ? -12.579 -1.774 20.000 1.00 82.81 88 ASP A CA 1
ATOM 678 C C . ASP A 1 88 ? -11.496 -2.396 19.101 1.00 82.81 88 ASP A C 1
ATOM 680 O O . ASP A 1 88 ? -10.371 -2.625 19.545 1.00 82.81 88 ASP A O 1
ATOM 684 N N . ASN A 1 89 ? -11.795 -2.621 17.820 1.00 85.44 89 ASN A N 1
ATOM 685 C CA . ASN A 1 89 ? -10.878 -3.206 16.848 1.00 85.44 89 ASN A CA 1
ATOM 686 C C . ASN A 1 89 ? -10.217 -2.125 15.979 1.00 85.44 89 ASN A C 1
ATOM 688 O O . ASN A 1 89 ? -10.438 -2.033 14.765 1.00 85.44 89 ASN A O 1
ATOM 692 N N . VAL A 1 90 ? -9.436 -1.266 16.634 1.00 85.81 90 VAL A N 1
ATOM 693 C CA . VAL A 1 90 ? -8.788 -0.099 16.022 1.00 85.81 90 VAL A CA 1
ATOM 694 C C . VAL A 1 90 ? -7.692 -0.518 15.036 1.00 85.81 90 VAL A C 1
ATOM 696 O O . VAL A 1 90 ? -6.778 -1.276 15.362 1.00 85.81 90 VAL A O 1
ATOM 699 N N . ILE A 1 91 ? -7.745 0.040 13.827 1.00 85.69 91 ILE A N 1
ATOM 700 C CA . ILE A 1 91 ? -6.714 -0.097 12.799 1.00 85.69 91 ILE A CA 1
ATOM 701 C C . ILE A 1 91 ? -5.681 1.014 13.005 1.00 85.69 91 ILE A C 1
ATOM 703 O O . ILE A 1 91 ? -5.849 2.142 12.545 1.00 85.69 91 ILE A O 1
ATOM 707 N N . SER A 1 92 ? -4.586 0.680 13.680 1.00 85.25 92 SER A N 1
ATOM 708 C CA . SER A 1 92 ? -3.432 1.574 13.845 1.00 85.25 92 SER A CA 1
ATOM 709 C C . SER A 1 92 ? -2.468 1.465 12.658 1.00 85.25 92 SER A C 1
ATOM 711 O O . SER A 1 92 ? -2.508 0.461 11.948 1.00 85.25 92 SER A O 1
ATOM 713 N N . PRO A 1 93 ? -1.551 2.420 12.438 1.00 83.62 93 PRO A N 1
ATOM 714 C CA . PRO A 1 93 ? -0.442 2.239 11.503 1.0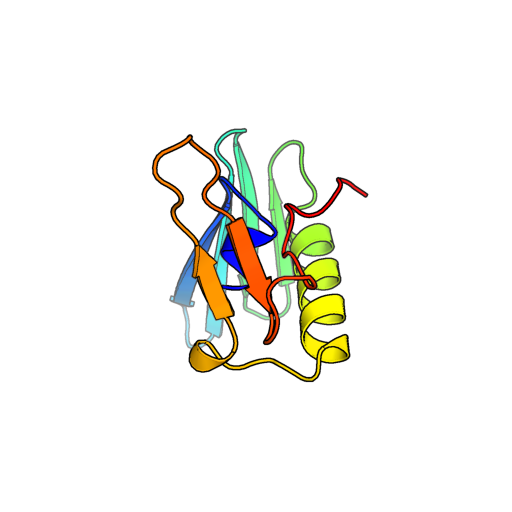0 83.62 93 PRO A CA 1
ATOM 715 C C . PRO A 1 93 ? 0.346 0.952 11.787 1.00 83.62 93 PRO A C 1
ATOM 717 O O . PRO A 1 93 ? 0.503 0.550 12.945 1.00 83.62 93 PRO A O 1
ATOM 720 N N . ALA A 1 94 ? 0.835 0.288 10.740 1.00 81.62 94 ALA A N 1
ATOM 721 C CA . ALA A 1 94 ? 1.730 -0.849 10.895 1.00 81.62 94 ALA A CA 1
ATOM 722 C C . ALA A 1 94 ? 3.004 -0.393 11.609 1.00 81.62 94 ALA A C 1
ATOM 724 O O . ALA A 1 94 ? 3.586 0.642 11.276 1.00 81.62 94 ALA A O 1
ATOM 725 N N . GLN A 1 95 ? 3.424 -1.157 12.617 1.00 70.19 95 GLN A N 1
ATOM 726 C CA . GLN A 1 95 ? 4.741 -0.947 13.197 1.00 70.19 95 GLN A CA 1
ATOM 727 C C . GLN A 1 95 ? 5.789 -1.384 12.177 1.00 70.19 95 GLN A C 1
ATOM 729 O O . GLN A 1 95 ? 5.580 -2.343 11.433 1.00 70.19 95 GLN A O 1
ATOM 734 N N . LYS A 1 96 ? 6.896 -0.642 12.121 1.00 58.72 96 LYS A N 1
ATOM 735 C CA . LYS A 1 96 ? 8.024 -0.985 11.260 1.00 58.72 96 LYS A CA 1
ATOM 736 C C . LYS A 1 96 ? 8.536 -2.384 11.660 1.00 58.72 96 LYS A C 1
ATOM 738 O O . LYS A 1 96 ? 8.664 -2.604 12.867 1.00 58.72 96 LYS A O 1
ATOM 743 N N . PRO A 1 97 ? 8.775 -3.302 10.705 1.00 52.44 97 PRO A N 1
ATOM 744 C CA . PRO A 1 97 ? 9.422 -4.578 11.003 1.00 52.44 97 PRO A CA 1
ATOM 745 C C . PRO A 1 97 ? 10.831 -4.385 11.579 1.00 52.44 97 PRO A C 1
ATOM 747 O O . PRO A 1 97 ? 11.457 -3.327 11.310 1.00 52.44 97 PRO A O 1
#

Sequence (97 aa):
MYGSARLPGVSMTHGYRDDARHTWLQSANSS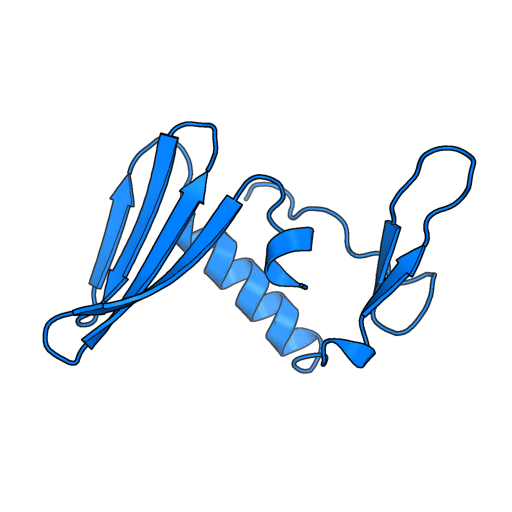AAVTGGGTVTEYGPRDLWAEVVAIYTEYVAHGRPAVTDMELNADHESQHQMWLRAPDNVISPAQKP

Foldseek 3Di:
DLLCQQPPQKDKDWDDDPNWIKIWIAGPQGWIWIDIPNDIDIDDDDPVVVSSVVSVVVCVVVVVDDPVQWDWDDDPPDDTWIAGNDPVRTRHHHDGD